Protein AF-A0A925ABL4-F1 (afdb_monomer_lite)

Radius of gyration: 19.96 Å; chains: 1; bounding box: 44×29×58 Å

Sequence (97 aa):
MMSILAQNSQVEDAAGIAAMLIYLAIIVLVIVGFWKVFEKAGYPGWAAIVPIYNLYIMCKIAGRPGWWVILMFIPIVSIIIYLLLSIDIAKSFGKGA

Structure (mmCIF, N/CA/C/O backbone):
data_AF-A0A925ABL4-F1
#
_entry.id   AF-A0A925ABL4-F1
#
loop_
_atom_site.group_PDB
_atom_site.id
_atom_site.type_symbol
_atom_site.label_atom_id
_atom_site.label_alt_id
_atom_site.label_comp_id
_atom_site.label_asym_id
_atom_site.label_entity_id
_atom_site.label_seq_id
_atom_site.pdbx_PDB_ins_code
_atom_site.Cartn_x
_atom_site.Cartn_y
_atom_site.Cartn_z
_atom_site.occupancy
_atom_site.B_iso_or_equiv
_atom_site.auth_seq_id
_atom_site.auth_comp_id
_atom_site.auth_asym_id
_atom_site.auth_atom_id
_atom_site.pdbx_PDB_model_num
ATOM 1 N N . MET A 1 1 ? 33.010 -9.854 -36.165 1.00 68.12 1 MET A N 1
ATOM 2 C CA . MET A 1 1 ? 32.186 -8.670 -35.831 1.00 68.12 1 MET A CA 1
ATOM 3 C C . MET A 1 1 ? 30.705 -9.029 -35.695 1.00 68.12 1 MET A C 1
ATOM 5 O O . MET A 1 1 ? 30.201 -8.905 -34.593 1.00 68.12 1 MET A O 1
ATOM 9 N N . MET A 1 2 ? 30.020 -9.559 -36.724 1.00 73.62 2 MET A N 1
ATOM 10 C CA . MET A 1 2 ? 28.585 -9.922 -36.617 1.00 73.62 2 MET A CA 1
ATOM 11 C C . MET A 1 2 ? 28.246 -10.970 -35.533 1.00 73.62 2 MET A C 1
ATOM 13 O O . MET A 1 2 ? 27.225 -10.836 -34.870 1.00 73.62 2 MET A O 1
ATOM 17 N N . SER A 1 3 ? 29.103 -11.967 -35.285 1.00 76.94 3 SER A N 1
ATOM 18 C CA . SER A 1 3 ? 28.873 -12.975 -34.231 1.00 76.94 3 SER A CA 1
ATOM 19 C C . SER A 1 3 ? 28.992 -12.428 -32.801 1.00 76.94 3 SER A C 1
ATOM 21 O O . SER A 1 3 ? 28.291 -12.891 -31.910 1.00 76.94 3 SER A O 1
ATOM 23 N N . ILE A 1 4 ? 29.842 -11.416 -32.586 1.00 79.38 4 ILE A N 1
ATOM 24 C CA . ILE A 1 4 ? 30.026 -10.756 -31.281 1.00 79.38 4 ILE A CA 1
ATOM 25 C C . ILE A 1 4 ? 28.788 -9.919 -30.933 1.00 79.38 4 ILE A C 1
ATOM 27 O O . ILE A 1 4 ? 28.321 -9.949 -29.799 1.00 79.38 4 ILE A O 1
ATOM 31 N N . LEU A 1 5 ? 28.225 -9.209 -31.919 1.00 78.00 5 LEU A N 1
ATOM 32 C CA . LEU A 1 5 ? 27.007 -8.412 -31.735 1.00 78.00 5 LEU A CA 1
ATOM 33 C C . LEU A 1 5 ? 25.799 -9.301 -31.407 1.00 78.00 5 LEU A C 1
ATOM 35 O O . LEU A 1 5 ? 25.029 -8.979 -30.506 1.00 78.00 5 LEU A O 1
ATOM 39 N N . ALA A 1 6 ? 25.682 -10.455 -32.074 1.00 81.50 6 ALA A N 1
ATOM 40 C CA . ALA A 1 6 ? 24.649 -11.441 -31.769 1.00 81.50 6 ALA A CA 1
ATOM 41 C C . ALA A 1 6 ? 24.794 -11.992 -30.339 1.00 81.50 6 ALA A C 1
ATOM 43 O O . ALA A 1 6 ? 23.815 -12.031 -29.599 1.00 81.50 6 ALA A O 1
ATOM 44 N N . GLN A 1 7 ? 26.012 -12.332 -29.904 1.00 79.56 7 GLN A N 1
ATOM 45 C CA . GLN A 1 7 ? 26.259 -12.799 -28.538 1.00 79.56 7 GLN A CA 1
ATOM 46 C C . GLN A 1 7 ? 25.894 -11.744 -27.478 1.00 79.56 7 GLN A C 1
ATOM 48 O O . GLN A 1 7 ? 25.271 -12.096 -26.482 1.00 79.56 7 GLN A O 1
ATOM 53 N N . ASN A 1 8 ? 26.226 -10.465 -27.693 1.00 76.00 8 ASN A N 1
ATOM 54 C CA . ASN A 1 8 ? 25.892 -9.397 -26.743 1.00 76.00 8 ASN A CA 1
ATOM 55 C C . ASN A 1 8 ? 24.374 -9.169 -26.636 1.00 76.00 8 ASN A C 1
ATOM 57 O O . ASN A 1 8 ? 23.856 -9.073 -25.529 1.00 76.00 8 ASN A O 1
ATOM 61 N N . SER A 1 9 ? 23.652 -9.179 -27.765 1.00 79.69 9 SER A N 1
ATOM 62 C CA . SER A 1 9 ? 22.185 -9.040 -27.761 1.00 79.69 9 SER A CA 1
ATOM 63 C C . SER A 1 9 ? 21.481 -10.164 -26.988 1.00 79.69 9 SER A C 1
ATOM 65 O O . SER A 1 9 ? 20.611 -9.899 -26.169 1.00 79.69 9 SER A O 1
ATOM 67 N N . GLN A 1 10 ? 21.926 -11.416 -27.147 1.00 80.62 10 GLN A N 1
ATOM 68 C CA . GLN A 1 10 ? 21.356 -12.553 -26.412 1.00 80.62 10 GLN A CA 1
ATOM 69 C C . GLN A 1 10 ? 21.634 -12.480 -24.899 1.00 80.62 10 GLN A C 1
ATOM 71 O O . GLN A 1 10 ? 20.827 -12.948 -24.096 1.00 80.62 10 GLN A O 1
ATOM 76 N N . VAL A 1 11 ? 22.766 -11.891 -24.491 1.00 81.44 11 VAL A N 1
ATOM 77 C CA . VAL A 1 11 ? 23.091 -11.659 -23.072 1.00 81.44 11 VAL A CA 1
ATOM 78 C C . VAL A 1 11 ? 22.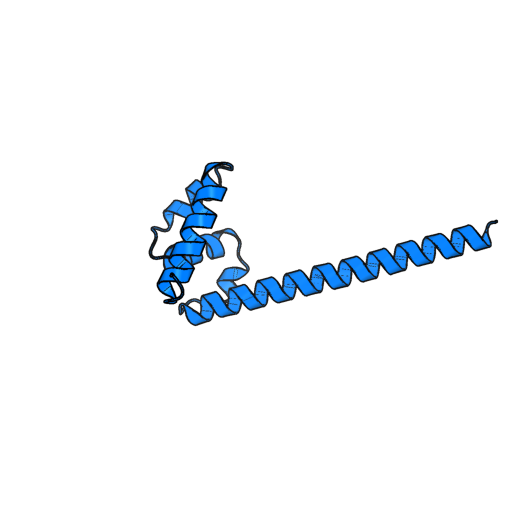214 -10.552 -22.478 1.00 81.44 11 VAL A C 1
ATOM 80 O O . VAL A 1 11 ? 21.749 -10.699 -21.348 1.00 81.44 11 VAL A O 1
ATOM 83 N N . GLU A 1 12 ? 21.945 -9.480 -23.226 1.00 84.44 12 GLU A N 1
ATOM 84 C CA . GLU A 1 12 ? 21.024 -8.409 -22.817 1.00 84.44 12 GLU A CA 1
ATOM 85 C C . GLU A 1 12 ? 19.585 -8.924 -22.666 1.00 84.44 12 GLU A C 1
ATOM 87 O O . GLU A 1 12 ? 18.935 -8.639 -21.657 1.00 84.44 12 GLU A O 1
ATOM 92 N N . ASP A 1 13 ? 19.125 -9.764 -23.598 1.00 86.62 13 ASP A N 1
ATOM 93 C CA . ASP A 1 13 ? 17.809 -10.408 -23.533 1.00 86.62 13 ASP A CA 1
ATOM 94 C C . ASP A 1 13 ? 17.682 -11.310 -22.293 1.00 86.62 13 ASP A C 1
ATOM 96 O O . ASP A 1 13 ? 16.713 -11.220 -21.531 1.00 86.62 13 ASP A O 1
ATOM 100 N N . ALA A 1 14 ? 18.689 -12.152 -22.034 1.00 86.75 14 ALA A N 1
ATOM 101 C CA . ALA A 1 14 ? 18.709 -13.031 -20.866 1.00 86.75 14 ALA A CA 1
ATOM 102 C C . ALA A 1 14 ? 18.740 -12.242 -19.545 1.00 86.75 14 ALA A C 1
ATOM 104 O O . ALA A 1 14 ? 18.031 -12.593 -18.595 1.00 86.75 14 ALA A O 1
ATOM 105 N N . ALA A 1 15 ? 19.519 -11.158 -19.483 1.00 89.12 15 ALA A N 1
ATOM 106 C CA . ALA A 1 15 ? 19.562 -10.269 -18.326 1.00 89.12 15 ALA A CA 1
ATOM 107 C C . ALA A 1 15 ? 18.211 -9.569 -18.094 1.00 89.12 15 ALA A C 1
ATOM 109 O O . ALA A 1 15 ? 17.754 -9.487 -16.951 1.00 89.12 15 ALA A O 1
ATOM 110 N N . GLY A 1 16 ? 17.538 -9.128 -19.162 1.00 91.38 16 GLY A N 1
ATOM 111 C CA . GLY A 1 16 ? 16.202 -8.535 -19.098 1.00 91.38 16 GLY A CA 1
ATOM 112 C C . GLY A 1 16 ? 15.148 -9.506 -18.557 1.00 91.38 16 GLY A C 1
ATOM 113 O O . GLY A 1 16 ? 14.384 -9.154 -17.654 1.00 91.38 16 GLY A O 1
ATOM 114 N N . ILE A 1 17 ? 15.147 -10.754 -19.035 1.00 92.25 17 ILE A N 1
ATOM 115 C CA . ILE A 1 17 ? 14.237 -11.805 -18.550 1.00 92.25 17 ILE A CA 1
ATOM 116 C C . ILE A 1 17 ? 14.514 -12.124 -17.074 1.00 92.25 17 ILE A C 1
ATOM 118 O O . ILE A 1 17 ? 13.580 -12.200 -16.273 1.00 92.25 17 ILE A O 1
ATOM 122 N N . ALA A 1 18 ? 15.783 -12.267 -16.684 1.00 92.50 18 ALA A N 1
ATOM 123 C CA . ALA A 1 18 ? 16.154 -12.522 -15.294 1.00 92.50 18 ALA A CA 1
ATOM 124 C C . ALA A 1 18 ? 15.705 -11.381 -14.364 1.00 92.50 18 ALA A C 1
ATOM 126 O O . ALA A 1 18 ? 15.110 -11.637 -13.315 1.00 92.50 18 ALA A O 1
ATOM 127 N N . ALA A 1 19 ? 15.916 -10.125 -14.768 1.00 93.75 19 ALA A N 1
ATOM 128 C CA . ALA A 1 19 ? 15.458 -8.958 -14.019 1.00 93.75 19 ALA A CA 1
ATOM 129 C C . ALA A 1 19 ? 13.926 -8.933 -13.870 1.00 93.75 19 ALA A C 1
ATOM 131 O O . ALA A 1 19 ? 13.419 -8.670 -12.778 1.00 93.75 19 ALA A O 1
ATOM 132 N N . MET A 1 20 ? 13.184 -9.273 -14.930 1.00 93.88 20 MET A N 1
ATOM 133 C CA . MET A 1 20 ? 11.722 -9.370 -14.894 1.00 93.88 20 MET A CA 1
ATOM 134 C C . MET A 1 20 ? 11.239 -10.452 -13.919 1.00 93.88 20 MET A C 1
ATOM 136 O O . MET A 1 20 ? 10.318 -10.207 -13.138 1.00 93.88 20 MET A O 1
ATOM 140 N N . LEU A 1 21 ? 11.864 -11.633 -13.919 1.00 94.88 21 LEU A N 1
ATOM 141 C CA . LEU A 1 21 ? 11.514 -12.718 -12.997 1.00 94.88 21 LEU A CA 1
ATOM 142 C C . LEU A 1 21 ? 11.773 -12.336 -11.537 1.00 94.88 21 LEU A C 1
ATOM 144 O O . LEU A 1 21 ? 10.928 -12.590 -10.678 1.00 94.88 21 LEU A O 1
ATOM 148 N N . ILE A 1 22 ? 12.904 -11.684 -11.255 1.00 95.12 22 ILE A N 1
ATOM 149 C CA . ILE A 1 22 ? 13.225 -11.179 -9.914 1.00 95.12 22 ILE A CA 1
ATOM 150 C C . ILE A 1 22 ? 12.193 -10.132 -9.480 1.00 95.12 22 ILE A C 1
ATOM 152 O O . ILE A 1 22 ? 11.680 -10.197 -8.364 1.00 95.12 22 ILE A O 1
ATOM 156 N N . TYR A 1 23 ? 11.843 -9.196 -10.364 1.00 94.00 23 TYR A N 1
ATOM 157 C CA . TYR A 1 23 ? 10.837 -8.175 -10.084 1.00 94.00 23 TYR A CA 1
ATOM 158 C C . TYR A 1 23 ? 9.465 -8.785 -9.756 1.00 94.00 23 TYR A C 1
ATOM 160 O O . TYR A 1 23 ? 8.851 -8.428 -8.749 1.00 94.00 23 TYR A O 1
ATOM 168 N N . LEU A 1 24 ? 9.013 -9.764 -10.545 1.00 94.19 24 LEU A N 1
ATOM 169 C CA . LEU A 1 24 ? 7.770 -10.492 -10.284 1.00 94.19 24 LEU A CA 1
ATOM 170 C C . LEU A 1 24 ? 7.817 -11.253 -8.954 1.00 94.19 24 LEU A C 1
ATOM 172 O O . LEU A 1 24 ? 6.853 -11.205 -8.191 1.00 94.19 24 LEU A O 1
ATOM 176 N N . ALA A 1 25 ? 8.935 -11.911 -8.642 1.00 94.44 25 ALA A N 1
ATOM 177 C CA . ALA A 1 25 ? 9.107 -12.608 -7.371 1.00 94.44 25 ALA A CA 1
ATOM 178 C C . ALA A 1 25 ? 8.996 -11.645 -6.176 1.00 94.44 25 ALA A C 1
ATOM 180 O O . ALA A 1 25 ? 8.297 -11.945 -5.208 1.00 94.44 25 ALA A O 1
ATOM 181 N N . ILE A 1 26 ? 9.615 -10.463 -6.263 1.00 94.50 26 ILE A N 1
ATOM 182 C CA . ILE A 1 26 ? 9.513 -9.425 -5.229 1.00 94.50 26 ILE A CA 1
ATOM 183 C C . ILE A 1 26 ? 8.060 -8.961 -5.069 1.00 94.50 26 ILE A C 1
ATOM 185 O O . ILE A 1 26 ? 7.577 -8.881 -3.940 1.00 94.50 26 ILE A O 1
ATOM 189 N N . ILE A 1 27 ? 7.336 -8.710 -6.166 1.00 92.56 27 ILE A N 1
ATOM 190 C CA . ILE A 1 27 ? 5.915 -8.324 -6.109 1.00 92.56 27 ILE A CA 1
ATOM 191 C C . ILE A 1 27 ? 5.091 -9.382 -5.375 1.00 92.56 27 ILE A C 1
ATOM 193 O O . ILE A 1 27 ? 4.319 -9.048 -4.476 1.00 92.56 27 ILE A O 1
ATOM 197 N N . VAL A 1 28 ? 5.263 -10.658 -5.729 1.00 92.50 28 VAL A N 1
ATOM 198 C CA . VAL A 1 28 ? 4.523 -11.757 -5.097 1.00 92.50 28 VAL A CA 1
ATOM 199 C C . VAL A 1 28 ? 4.826 -11.821 -3.600 1.00 92.50 28 VAL A C 1
ATOM 201 O O . VAL A 1 28 ? 3.899 -11.922 -2.798 1.00 92.50 28 VAL A O 1
ATOM 204 N N . LEU A 1 29 ? 6.095 -11.692 -3.204 1.00 93.06 29 LEU A N 1
ATOM 205 C CA . LEU A 1 29 ? 6.486 -11.674 -1.791 1.00 93.06 29 LEU A CA 1
ATOM 206 C C . LEU A 1 29 ? 5.845 -10.511 -1.023 1.00 93.06 29 LEU A C 1
ATOM 208 O O . LEU A 1 29 ? 5.353 -10.713 0.088 1.00 93.06 29 LEU A O 1
ATOM 212 N N . VAL A 1 30 ? 5.798 -9.315 -1.616 1.00 90.06 30 VAL A N 1
ATOM 213 C CA . VAL A 1 30 ? 5.147 -8.143 -1.011 1.00 90.06 30 VAL A CA 1
ATOM 214 C C . VAL A 1 30 ? 3.647 -8.386 -0.833 1.00 90.06 30 VAL A C 1
ATOM 216 O O . VAL A 1 30 ? 3.121 -8.161 0.258 1.00 90.06 30 VAL A O 1
ATOM 219 N N . ILE A 1 31 ? 2.961 -8.897 -1.861 1.00 89.06 31 ILE A N 1
ATOM 220 C CA . ILE A 1 31 ? 1.522 -9.198 -1.798 1.00 89.06 31 ILE A CA 1
ATOM 221 C C . ILE A 1 31 ? 1.235 -10.227 -0.702 1.00 89.06 31 ILE A C 1
ATOM 223 O O . ILE A 1 31 ? 0.334 -10.016 0.107 1.00 89.06 31 ILE A O 1
ATOM 227 N N . VAL A 1 32 ? 2.015 -11.309 -0.625 1.00 91.38 32 VAL A N 1
ATOM 228 C CA . VAL A 1 32 ? 1.857 -12.343 0.411 1.00 91.38 32 VAL A CA 1
ATOM 229 C C . VAL A 1 32 ? 2.108 -11.770 1.811 1.00 91.38 32 VAL A C 1
ATOM 231 O O . VAL A 1 32 ? 1.368 -12.084 2.745 1.00 91.38 32 VAL A O 1
ATOM 234 N N . GLY A 1 33 ? 3.106 -10.894 1.964 1.00 88.62 33 GLY A N 1
ATOM 235 C CA . GLY A 1 33 ? 3.379 -10.195 3.219 1.00 88.62 33 GLY A CA 1
ATOM 236 C C . GLY A 1 33 ? 2.189 -9.354 3.686 1.00 88.62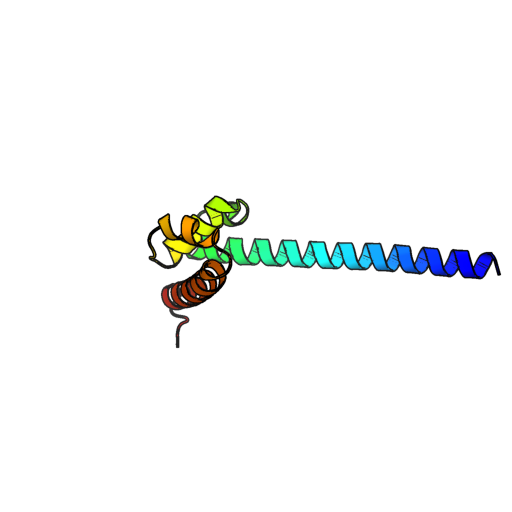 33 GLY A C 1
ATOM 237 O O . GLY A 1 33 ? 1.728 -9.509 4.819 1.00 88.62 33 GLY A O 1
ATOM 238 N N . PHE A 1 34 ? 1.635 -8.520 2.802 1.00 86.94 34 PHE A N 1
ATOM 239 C CA . PHE A 1 34 ? 0.438 -7.732 3.108 1.00 86.94 34 PHE A CA 1
ATOM 240 C C . PHE A 1 34 ? -0.782 -8.611 3.382 1.00 86.94 34 PHE A C 1
ATOM 242 O O . PHE A 1 34 ? -1.503 -8.367 4.346 1.00 86.94 34 PHE A O 1
ATOM 249 N N . TRP A 1 35 ? -0.985 -9.674 2.605 1.00 90.62 35 TRP A N 1
ATOM 250 C CA . TRP A 1 35 ? -2.072 -10.625 2.822 1.00 90.62 35 TRP A CA 1
ATOM 251 C C . TRP A 1 35 ? -2.041 -11.173 4.256 1.00 90.62 35 TRP A C 1
ATOM 253 O O . TRP A 1 35 ? -3.059 -11.165 4.951 1.00 90.62 35 TRP A O 1
ATOM 263 N N . LYS A 1 36 ? -0.859 -11.567 4.747 1.00 88.56 36 LYS A N 1
ATOM 264 C CA . LYS A 1 36 ? -0.679 -12.063 6.119 1.00 88.56 36 LYS A CA 1
ATOM 265 C C . LYS A 1 36 ? -0.938 -11.000 7.185 1.00 88.56 36 LYS A C 1
ATOM 267 O O . LYS A 1 36 ? -1.498 -11.326 8.230 1.00 88.56 36 LYS A O 1
ATOM 272 N N . VAL A 1 37 ? -0.568 -9.743 6.938 1.00 86.94 37 VAL A N 1
ATOM 273 C CA . VAL A 1 37 ? -0.873 -8.620 7.846 1.00 86.94 37 VAL A CA 1
ATOM 274 C C . VAL A 1 37 ? -2.384 -8.425 7.979 1.00 86.94 37 VAL A C 1
ATOM 276 O O . VAL A 1 37 ? -2.891 -8.272 9.089 1.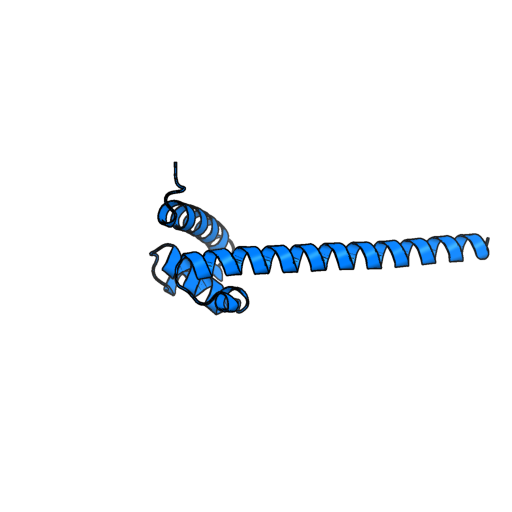00 86.94 37 VAL A O 1
ATOM 279 N N . PHE A 1 38 ? -3.103 -8.478 6.860 1.00 88.62 38 PHE A N 1
ATOM 280 C CA . PHE A 1 38 ? -4.551 -8.294 6.819 1.00 88.62 38 PHE A CA 1
ATOM 281 C C . PHE A 1 38 ? -5.280 -9.447 7.514 1.00 88.62 38 PHE A C 1
ATOM 283 O O . PHE A 1 38 ? -6.120 -9.191 8.376 1.00 88.62 38 PHE A O 1
ATOM 290 N N . GLU A 1 39 ? -4.891 -10.696 7.230 1.00 90.12 39 GLU A N 1
ATOM 291 C CA . GLU A 1 39 ? -5.425 -11.883 7.916 1.00 90.12 39 GLU A CA 1
ATOM 292 C C . GLU A 1 39 ? -5.205 -11.804 9.430 1.00 90.12 39 GLU A C 1
ATOM 294 O O . GLU A 1 39 ? -6.119 -12.074 10.208 1.00 90.12 39 GLU A O 1
ATOM 299 N N . LYS A 1 40 ? -4.015 -11.370 9.867 1.00 86.38 40 LYS A N 1
ATOM 300 C CA . LYS A 1 40 ? -3.691 -11.220 11.292 1.00 86.38 40 LYS A CA 1
ATOM 301 C C . LYS A 1 40 ? -4.524 -10.135 11.979 1.00 86.38 40 LYS A C 1
ATOM 303 O O . LYS A 1 40 ? -4.781 -10.234 13.174 1.00 86.38 40 LYS A O 1
ATOM 308 N N . ALA A 1 41 ? -4.942 -9.116 11.237 1.00 86.50 41 ALA A N 1
ATOM 309 C CA . ALA A 1 41 ? -5.835 -8.075 11.728 1.00 86.50 41 ALA A CA 1
ATOM 310 C C . ALA A 1 41 ? -7.331 -8.438 11.612 1.00 86.50 41 ALA A C 1
ATOM 312 O O . ALA A 1 41 ? -8.178 -7.605 11.928 1.00 86.50 41 ALA A O 1
ATOM 313 N N . GLY A 1 42 ? -7.667 -9.654 11.164 1.00 87.62 42 GLY A N 1
ATOM 314 C CA . GLY A 1 42 ? -9.049 -10.124 11.028 1.00 87.62 42 GLY A CA 1
ATOM 315 C C . GLY A 1 42 ? -9.757 -9.664 9.750 1.00 87.62 42 GLY A C 1
ATOM 316 O O . GLY A 1 42 ? -10.978 -9.772 9.659 1.00 87.62 42 GLY A O 1
ATOM 317 N N . TYR A 1 43 ? -9.014 -9.160 8.762 1.00 89.00 43 TYR A N 1
ATOM 318 C CA . TYR A 1 43 ? -9.544 -8.730 7.469 1.00 89.00 43 TYR A CA 1
ATOM 319 C C . TYR A 1 43 ? -9.201 -9.735 6.362 1.00 89.00 43 TYR A C 1
ATOM 321 O O . TYR A 1 43 ? -8.191 -10.437 6.442 1.00 89.00 43 TYR A O 1
ATOM 329 N N . PRO A 1 44 ? -10.013 -9.814 5.294 1.00 88.62 44 PRO A N 1
ATOM 330 C CA . PRO A 1 44 ? -9.716 -10.704 4.182 1.00 88.62 44 PRO A CA 1
ATOM 331 C C . PRO A 1 44 ? -8.453 -10.242 3.448 1.00 88.62 44 PRO A C 1
ATOM 333 O O . PRO A 1 44 ? -8.375 -9.102 2.996 1.00 88.62 44 PRO A O 1
ATOM 336 N N . GLY A 1 45 ? -7.467 -11.123 3.281 1.00 84.94 45 GLY A N 1
ATOM 337 C CA . GLY A 1 45 ? -6.175 -10.724 2.717 1.00 84.94 45 GLY A CA 1
ATOM 338 C C . GLY A 1 45 ? -6.183 -10.364 1.227 1.00 84.94 45 GLY A C 1
ATOM 339 O O . GLY A 1 45 ? -5.325 -9.601 0.791 1.00 84.94 45 GLY A O 1
ATOM 340 N N . TRP A 1 46 ? -7.207 -10.771 0.462 1.00 86.81 46 TRP A N 1
ATOM 341 C CA . TRP A 1 46 ? -7.414 -10.270 -0.907 1.00 86.81 46 TRP A CA 1
ATOM 342 C C . TRP A 1 46 ? -7.644 -8.751 -0.948 1.00 86.81 46 TRP A C 1
ATOM 344 O O . TRP A 1 46 ? -7.387 -8.115 -1.971 1.00 86.81 46 TRP A O 1
ATOM 354 N N . ALA A 1 47 ? -8.071 -8.146 0.169 1.00 86.19 47 ALA A N 1
ATOM 355 C CA . ALA A 1 47 ? -8.239 -6.703 0.281 1.00 86.19 47 ALA A CA 1
ATOM 356 C C . ALA A 1 47 ? -6.930 -5.934 0.054 1.00 86.19 47 ALA A C 1
ATOM 358 O O . ALA A 1 47 ? -6.981 -4.778 -0.356 1.00 86.19 47 ALA A O 1
ATOM 359 N N . ALA A 1 48 ? -5.771 -6.573 0.258 1.00 83.44 48 ALA A N 1
ATOM 360 C CA . ALA A 1 48 ? -4.465 -5.983 -0.013 1.00 83.44 48 ALA A CA 1
ATOM 361 C C . ALA A 1 48 ? -4.202 -5.738 -1.513 1.00 83.44 48 ALA A C 1
ATOM 363 O O . ALA A 1 48 ? -3.368 -4.903 -1.860 1.00 83.44 48 ALA A O 1
ATOM 364 N N . ILE A 1 49 ? -4.901 -6.440 -2.408 1.00 85.69 49 ILE A N 1
ATOM 365 C CA . ILE A 1 49 ? -4.675 -6.353 -3.860 1.00 85.69 49 ILE A CA 1
ATOM 366 C C . ILE A 1 49 ? -5.387 -5.133 -4.457 1.00 85.69 49 ILE A C 1
ATOM 368 O O . ILE A 1 49 ? -4.905 -4.525 -5.410 1.00 85.69 49 ILE A O 1
ATOM 372 N N . VAL A 1 50 ? -6.540 -4.756 -3.901 1.00 88.94 50 VAL A N 1
ATOM 373 C CA . VAL A 1 50 ? -7.359 -3.658 -4.424 1.00 88.94 50 VAL A CA 1
ATOM 374 C C . VAL A 1 50 ? -6.815 -2.323 -3.898 1.00 88.94 50 VAL A C 1
ATOM 376 O O . VAL A 1 50 ? -6.899 -2.096 -2.694 1.00 88.94 50 VAL A O 1
ATOM 379 N N . PRO A 1 51 ? -6.328 -1.395 -4.746 1.00 78.19 51 PRO A N 1
ATOM 380 C CA . PRO A 1 51 ? -5.565 -0.228 -4.288 1.00 78.19 51 PRO A CA 1
ATOM 381 C C . PRO A 1 51 ? -6.307 0.655 -3.280 1.00 78.19 51 PRO A C 1
ATOM 383 O O . PRO A 1 51 ? -5.789 0.951 -2.211 1.00 78.19 51 PRO A O 1
ATOM 386 N N . ILE A 1 52 ? -7.550 1.041 -3.577 1.00 87.06 52 ILE A N 1
ATOM 387 C CA . ILE A 1 52 ? -8.332 1.923 -2.694 1.00 87.06 52 ILE A CA 1
ATOM 388 C C . ILE A 1 52 ? -8.803 1.187 -1.435 1.00 87.06 52 ILE A C 1
ATOM 390 O O . ILE A 1 52 ? -8.822 1.751 -0.341 1.00 87.06 52 ILE A O 1
ATOM 394 N N . TYR A 1 53 ? -9.170 -0.085 -1.579 1.00 87.44 53 TYR A N 1
ATOM 395 C CA . TYR A 1 53 ? -9.684 -0.879 -0.470 1.00 87.44 53 TYR A CA 1
ATOM 396 C C . TYR A 1 53 ? -8.572 -1.278 0.509 1.00 87.44 53 TYR A C 1
ATO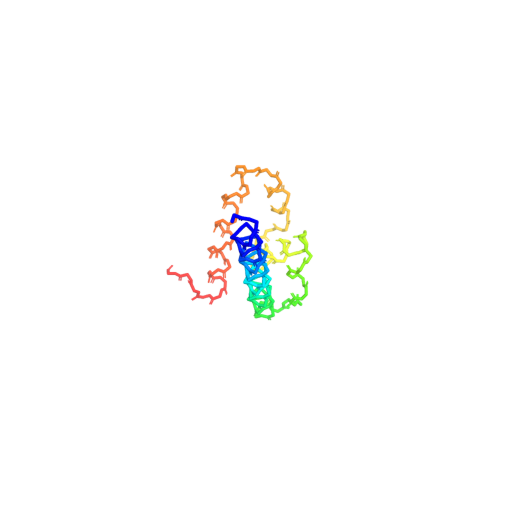M 398 O O . TYR A 1 53 ? -8.786 -1.199 1.716 1.00 87.44 53 TYR A O 1
ATOM 406 N N . ASN A 1 54 ? -7.368 -1.587 0.016 1.00 90.00 54 ASN A N 1
ATOM 407 C CA . ASN A 1 54 ? -6.171 -1.809 0.826 1.00 90.00 54 ASN A CA 1
ATOM 408 C C . ASN A 1 54 ? -5.948 -0.623 1.776 1.00 90.00 54 ASN A C 1
ATOM 410 O O . ASN A 1 54 ? -5.906 -0.812 2.989 1.00 90.00 54 ASN A O 1
ATOM 414 N N . LEU A 1 55 ? -5.925 0.605 1.248 1.00 88.62 55 LEU A N 1
ATOM 415 C CA . LEU A 1 55 ? -5.696 1.816 2.044 1.00 88.62 55 LEU A CA 1
ATOM 416 C C . LEU A 1 55 ? -6.787 2.041 3.093 1.00 88.62 55 LEU A C 1
ATOM 418 O O . LEU A 1 55 ? -6.492 2.412 4.232 1.00 88.62 55 LEU A O 1
ATOM 422 N N . TYR A 1 56 ? -8.047 1.782 2.737 1.00 89.88 56 TYR A N 1
ATOM 423 C CA . TYR A 1 56 ? -9.160 1.876 3.678 1.00 89.88 56 TYR A CA 1
ATOM 424 C C . TYR A 1 56 ? -9.008 0.879 4.832 1.00 89.88 56 TYR A C 1
ATOM 426 O O . TYR A 1 56 ? -9.166 1.245 5.999 1.00 89.88 56 TYR A O 1
ATOM 434 N N . ILE A 1 57 ? -8.661 -0.370 4.520 1.00 89.56 57 ILE A N 1
ATOM 435 C CA . ILE A 1 57 ? -8.445 -1.407 5.525 1.00 89.56 57 ILE A CA 1
ATOM 436 C C . ILE A 1 57 ? -7.193 -1.114 6.355 1.00 89.56 57 ILE A C 1
ATOM 438 O O . ILE A 1 57 ? -7.260 -1.231 7.572 1.00 89.56 57 ILE A O 1
ATOM 442 N N . MET A 1 58 ? -6.095 -0.627 5.771 1.00 88.31 58 MET A N 1
ATOM 443 C CA . MET A 1 58 ? -4.923 -0.172 6.533 1.00 88.31 58 MET A CA 1
ATOM 444 C C . MET A 1 58 ? -5.294 0.913 7.549 1.00 88.31 58 MET A C 1
ATOM 446 O O . MET A 1 58 ? -4.882 0.826 8.705 1.00 88.31 58 MET A O 1
ATOM 450 N N . CYS A 1 59 ? -6.131 1.886 7.165 1.00 90.06 59 CYS A N 1
ATOM 451 C CA . CYS A 1 59 ? -6.660 2.881 8.103 1.00 90.06 59 CYS A CA 1
ATOM 452 C C . CYS A 1 59 ? -7.444 2.220 9.245 1.00 90.06 59 CYS A C 1
ATOM 454 O O . CYS A 1 59 ? -7.256 2.573 10.407 1.00 90.06 59 CYS A O 1
ATOM 456 N N . LYS A 1 60 ? -8.286 1.226 8.935 1.00 88.31 60 LYS A N 1
ATOM 457 C CA . LYS A 1 60 ? -9.054 0.480 9.941 1.00 88.31 60 LYS A CA 1
ATOM 458 C C . LYS A 1 60 ? -8.170 -0.340 10.882 1.00 88.31 60 LYS A C 1
ATOM 460 O O . LYS A 1 60 ? -8.414 -0.315 12.084 1.00 88.31 60 LYS A O 1
ATOM 465 N N . ILE A 1 61 ? -7.138 -1.011 10.367 1.00 88.31 61 ILE A N 1
ATOM 466 C CA . ILE A 1 61 ? -6.159 -1.779 11.157 1.00 88.31 61 ILE A CA 1
ATOM 467 C C . ILE A 1 61 ? -5.363 -0.853 12.089 1.00 88.31 61 ILE A C 1
ATOM 469 O O . ILE A 1 61 ? -5.063 -1.218 13.225 1.00 88.31 61 ILE A O 1
ATOM 473 N N . ALA A 1 62 ? -5.058 0.362 11.631 1.00 87.88 62 ALA A N 1
ATOM 474 C CA . ALA A 1 62 ? -4.411 1.401 12.427 1.00 87.88 62 ALA A CA 1
ATOM 475 C C . ALA A 1 62 ? -5.338 2.060 13.472 1.00 87.88 62 ALA A C 1
ATOM 477 O O . ALA A 1 62 ? -4.886 2.905 14.241 1.00 87.88 62 ALA A O 1
ATOM 478 N N . GLY A 1 63 ? -6.643 1.756 13.475 1.00 86.94 63 GLY A N 1
ATOM 479 C CA . GLY A 1 63 ? -7.627 2.449 14.316 1.00 86.94 63 GLY A CA 1
ATOM 480 C C . GLY A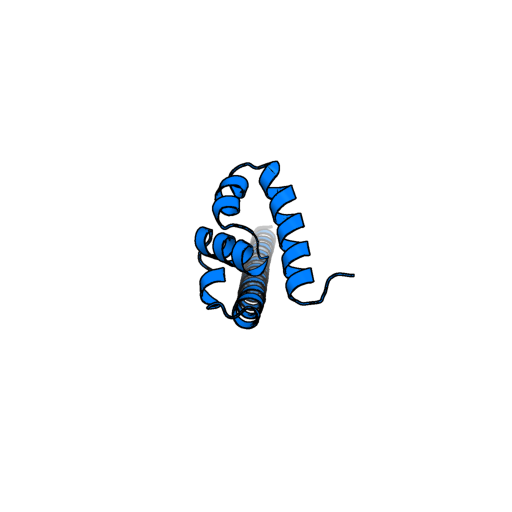 1 63 ? -7.882 3.907 13.905 1.00 86.94 63 GLY A C 1
ATOM 481 O O . GLY A 1 63 ? -8.375 4.706 14.701 1.00 86.94 63 GLY A O 1
ATOM 482 N N . ARG A 1 64 ? -7.540 4.279 12.666 1.00 86.94 64 ARG A N 1
ATOM 483 C CA . ARG A 1 64 ? -7.722 5.620 12.096 1.00 86.94 64 ARG A CA 1
ATOM 484 C C . ARG A 1 64 ? -8.994 5.688 11.245 1.00 86.94 64 ARG A C 1
ATOM 486 O O . ARG A 1 64 ? -9.486 4.672 10.743 1.00 86.94 64 ARG A O 1
ATOM 493 N N . PRO A 1 65 ? -9.577 6.883 11.071 1.00 88.44 65 PRO A N 1
ATOM 494 C CA . PRO A 1 65 ? -10.820 7.010 10.332 1.00 88.44 65 PRO A CA 1
ATOM 495 C C . PRO A 1 65 ? -10.577 6.852 8.819 1.00 88.44 65 PRO A C 1
ATOM 497 O O . PRO A 1 65 ? -9.641 7.413 8.257 1.00 88.44 65 PRO A O 1
ATOM 500 N N . GLY A 1 66 ? -11.448 6.102 8.137 1.00 85.56 66 GLY A N 1
ATOM 501 C CA . GLY A 1 66 ? -11.252 5.707 6.732 1.00 85.56 66 GLY A CA 1
ATOM 502 C C . GLY A 1 66 ? -11.240 6.849 5.704 1.00 85.56 66 GLY A C 1
ATOM 503 O O . GLY A 1 66 ? -10.838 6.629 4.568 1.00 85.56 66 GLY A O 1
ATOM 504 N N . TRP A 1 67 ? -11.625 8.075 6.080 1.00 87.00 67 TRP A N 1
ATOM 505 C CA . TRP A 1 67 ? -11.511 9.250 5.201 1.00 87.00 67 TRP A CA 1
ATOM 506 C C . TRP A 1 67 ? -10.056 9.683 4.967 1.00 87.00 67 TRP A C 1
ATOM 508 O O . TRP A 1 67 ? -9.792 10.439 4.035 1.00 87.00 67 TRP A O 1
ATOM 518 N N . TRP A 1 68 ? -9.097 9.166 5.747 1.00 88.81 68 TRP A N 1
ATOM 519 C CA . TRP A 1 68 ? -7.664 9.393 5.529 1.00 88.81 68 TRP A CA 1
ATOM 520 C C . TRP A 1 68 ? -7.175 8.897 4.163 1.00 88.81 68 TRP A C 1
ATOM 522 O O . TRP A 1 68 ? -6.187 9.416 3.651 1.00 88.81 68 TRP A O 1
ATOM 532 N N . VAL A 1 69 ? -7.905 7.979 3.520 1.00 88.25 69 VAL A N 1
ATOM 533 C CA . VAL A 1 69 ? -7.635 7.561 2.135 1.00 88.25 69 VAL A CA 1
ATOM 534 C C . VAL A 1 69 ? -7.696 8.751 1.166 1.00 88.25 69 VAL A C 1
ATOM 536 O O . VAL A 1 69 ? -6.921 8.802 0.218 1.00 88.25 69 VAL A O 1
ATOM 539 N N . ILE A 1 70 ? -8.540 9.759 1.425 1.00 89.50 70 ILE A N 1
ATOM 540 C CA . ILE A 1 70 ? -8.623 10.974 0.595 1.00 89.50 70 ILE A CA 1
ATOM 541 C C . ILE A 1 70 ? -7.335 11.807 0.715 1.00 89.50 70 ILE A C 1
ATOM 543 O O . ILE A 1 70 ? -6.846 12.351 -0.273 1.00 89.50 70 ILE A O 1
ATOM 547 N N . LEU A 1 71 ? -6.740 11.863 1.911 1.00 87.69 71 LEU A N 1
ATOM 548 C CA . LEU A 1 71 ? -5.495 12.597 2.163 1.00 87.69 71 LEU A CA 1
ATOM 549 C C . LEU A 1 71 ? -4.299 11.985 1.418 1.00 87.69 71 LEU A C 1
ATOM 551 O O . LEU A 1 71 ? -3.348 12.695 1.101 1.00 87.69 71 LEU A O 1
ATOM 555 N N . MET A 1 72 ? -4.354 10.690 1.094 1.00 85.38 72 MET A N 1
ATOM 556 C CA . MET A 1 72 ? -3.299 9.997 0.347 1.00 85.38 72 MET A CA 1
ATOM 557 C C . MET A 1 72 ? -3.219 10.406 -1.127 1.00 85.38 72 MET A C 1
ATOM 559 O O . MET A 1 72 ? -2.186 10.182 -1.754 1.00 85.38 72 MET A O 1
ATOM 563 N N . PHE A 1 73 ? -4.259 11.040 -1.676 1.00 86.94 73 PHE A N 1
ATOM 564 C CA . PHE A 1 73 ? -4.209 11.613 -3.025 1.00 86.94 73 PHE A CA 1
A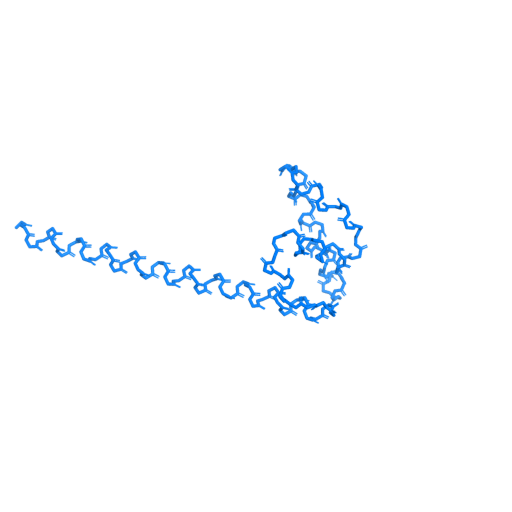TOM 565 C C . PHE A 1 73 ? -3.422 12.932 -3.080 1.00 86.94 73 PHE A C 1
ATOM 567 O O . PHE A 1 73 ? -3.113 13.412 -4.169 1.00 86.94 73 PHE A O 1
ATOM 574 N N . ILE A 1 74 ? -3.064 13.513 -1.928 1.00 91.81 74 ILE A N 1
ATOM 575 C CA . ILE A 1 74 ? -2.236 14.717 -1.843 1.00 91.81 74 ILE A CA 1
ATOM 576 C C . ILE A 1 74 ? -0.773 14.284 -1.628 1.00 91.81 74 ILE A C 1
ATOM 578 O O . ILE A 1 74 ? -0.456 13.759 -0.563 1.00 91.81 74 ILE A O 1
ATOM 582 N N . PRO A 1 75 ? 0.152 14.520 -2.576 1.00 81.12 75 PRO A N 1
ATOM 583 C CA . PRO A 1 75 ? 1.476 13.881 -2.591 1.00 81.12 75 PRO A CA 1
ATOM 584 C C . PRO A 1 75 ? 2.388 14.216 -1.400 1.00 81.12 75 PRO A C 1
ATOM 586 O O . PRO A 1 75 ? 3.182 13.380 -0.987 1.00 81.12 75 PRO A O 1
ATOM 589 N N . ILE A 1 76 ? 2.285 15.413 -0.817 1.00 91.19 76 ILE A N 1
ATOM 590 C CA . ILE A 1 76 ? 3.087 15.781 0.368 1.00 91.19 76 ILE A CA 1
ATOM 591 C C . ILE A 1 76 ? 2.492 15.156 1.636 1.00 91.19 76 ILE A C 1
ATOM 593 O O . ILE A 1 76 ? 3.208 14.658 2.503 1.00 91.19 76 ILE A O 1
ATOM 597 N N . VAL A 1 77 ? 1.163 15.163 1.738 1.00 89.62 77 VAL A N 1
ATOM 598 C CA . VAL A 1 77 ? 0.440 14.645 2.905 1.00 89.62 77 VAL A CA 1
ATOM 599 C C . VAL A 1 77 ? 0.486 13.118 2.931 1.00 89.62 77 VAL A C 1
ATOM 601 O O . VAL A 1 77 ? 0.607 12.532 4.005 1.00 89.62 77 VAL A O 1
ATOM 604 N N . SER A 1 78 ? 0.462 12.464 1.768 1.00 90.00 78 SER A N 1
ATOM 605 C CA . SER A 1 78 ? 0.475 11.006 1.654 1.00 90.00 78 SER A CA 1
ATOM 606 C C . SER A 1 78 ? 1.691 10.382 2.342 1.00 90.00 78 SER A C 1
ATOM 608 O O . SER A 1 78 ? 1.521 9.420 3.085 1.00 90.00 78 SER A O 1
ATOM 610 N N . ILE A 1 79 ? 2.885 10.968 2.205 1.00 88.88 79 ILE A N 1
ATOM 611 C CA . ILE A 1 79 ? 4.119 10.489 2.853 1.00 88.88 79 ILE A CA 1
ATOM 612 C C . ILE A 1 79 ? 3.971 10.481 4.381 1.00 88.88 79 ILE A C 1
ATOM 614 O O . ILE A 1 79 ? 4.275 9.483 5.037 1.00 88.88 79 ILE A O 1
ATOM 618 N N . ILE A 1 80 ? 3.461 11.578 4.948 1.00 90.31 80 ILE A N 1
ATOM 619 C CA . ILE A 1 80 ? 3.251 11.717 6.395 1.00 90.31 80 ILE A CA 1
ATOM 620 C C . ILE A 1 80 ? 2.224 10.686 6.877 1.00 90.31 80 ILE A C 1
ATOM 622 O O . ILE A 1 80 ? 2.445 10.001 7.875 1.00 90.31 80 ILE A O 1
ATOM 626 N N . ILE A 1 81 ? 1.119 10.534 6.145 1.00 90.38 81 ILE A N 1
ATOM 627 C CA . ILE A 1 81 ? 0.050 9.585 6.473 1.00 90.38 81 ILE A CA 1
ATOM 628 C C . ILE A 1 81 ? 0.552 8.137 6.422 1.00 90.38 81 ILE A C 1
ATOM 630 O O . ILE A 1 81 ? 0.236 7.363 7.323 1.00 90.38 81 ILE A O 1
ATOM 634 N N . TYR A 1 82 ? 1.360 7.765 5.425 1.00 87.50 82 TYR A N 1
ATOM 635 C CA . TYR A 1 82 ? 1.942 6.423 5.334 1.00 87.50 82 TYR A CA 1
ATOM 636 C C . TYR A 1 82 ? 2.867 6.108 6.513 1.00 87.50 82 TYR A C 1
ATOM 638 O O . TYR A 1 82 ? 2.802 5.003 7.057 1.00 87.50 82 TYR A O 1
ATOM 646 N N . LEU A 1 83 ? 3.695 7.066 6.939 1.00 88.31 83 LEU A N 1
ATOM 647 C CA . LEU A 1 83 ? 4.553 6.902 8.116 1.00 88.31 83 LEU A CA 1
ATOM 648 C C . LEU A 1 83 ? 3.725 6.721 9.392 1.00 88.31 83 LEU A C 1
ATOM 650 O O . LEU A 1 83 ? 3.966 5.780 10.149 1.00 88.31 83 LEU A O 1
ATOM 654 N N . LEU A 1 84 ? 2.716 7.572 9.602 1.00 89.81 84 LEU A N 1
ATOM 655 C CA . LEU A 1 84 ? 1.820 7.476 10.756 1.00 89.81 84 LEU A CA 1
ATOM 656 C C . LEU A 1 84 ? 1.061 6.147 10.776 1.00 89.81 84 LEU A C 1
ATOM 658 O O . LEU A 1 84 ? 1.069 5.465 11.797 1.00 89.81 84 LEU A O 1
ATOM 662 N N . LEU A 1 85 ? 0.475 5.735 9.648 1.00 89.12 85 LEU A N 1
ATOM 663 C CA . LEU A 1 85 ? -0.219 4.451 9.539 1.00 89.12 85 LEU A CA 1
ATOM 664 C C . LEU A 1 85 ? 0.715 3.276 9.804 1.00 89.12 85 LEU A C 1
ATOM 666 O O . LEU A 1 85 ? 0.324 2.352 10.502 1.00 89.12 85 LEU A O 1
ATOM 670 N N . SER A 1 86 ? 1.950 3.307 9.305 1.00 86.94 86 SER A N 1
ATOM 671 C CA . SER A 1 86 ? 2.914 2.227 9.547 1.00 86.94 86 SER A CA 1
ATOM 672 C C . SER A 1 86 ? 3.250 2.090 11.035 1.00 86.94 86 SER A C 1
ATOM 674 O O . SER A 1 86 ? 3.292 0.976 11.558 1.00 86.94 86 SER A O 1
ATOM 676 N N . ILE A 1 87 ? 3.430 3.214 11.737 1.00 88.31 87 ILE A N 1
ATOM 677 C CA . ILE A 1 87 ? 3.672 3.235 13.186 1.00 88.31 87 ILE A CA 1
ATOM 678 C C . ILE A 1 87 ? 2.429 2.774 13.952 1.00 88.31 87 ILE A C 1
ATOM 680 O O . ILE A 1 87 ? 2.544 1.973 14.876 1.00 88.31 87 ILE A O 1
ATOM 684 N N . ASP A 1 88 ? 1.244 3.256 13.584 1.00 88.88 88 ASP A N 1
ATOM 685 C CA . ASP A 1 88 ? -0.008 2.912 14.261 1.00 88.88 88 ASP A CA 1
ATOM 686 C C . ASP A 1 88 ? -0.392 1.439 14.047 1.00 88.88 88 ASP A C 1
ATOM 688 O O . ASP A 1 88 ? -0.838 0.782 14.984 1.00 88.88 88 ASP A O 1
ATOM 692 N N . ILE A 1 89 ? -0.139 0.885 12.856 1.00 87.00 89 ILE A N 1
ATOM 693 C CA . ILE A 1 89 ? -0.270 -0.551 12.571 1.00 87.00 89 ILE A CA 1
ATOM 694 C C . ILE A 1 89 ? 0.746 -1.347 13.402 1.00 87.00 89 ILE A C 1
ATOM 696 O O . ILE A 1 89 ? 0.399 -2.355 14.013 1.00 87.00 89 ILE A O 1
ATOM 700 N N . ALA A 1 90 ? 2.006 -0.905 13.485 1.00 85.38 90 ALA A N 1
ATOM 701 C CA . ALA A 1 90 ? 2.994 -1.571 14.335 1.00 85.38 90 ALA A CA 1
ATOM 702 C C . ALA A 1 90 ? 2.570 -1.554 15.815 1.00 85.38 90 ALA A C 1
ATOM 704 O O . ALA A 1 90 ? 2.658 -2.577 16.497 1.00 85.38 90 ALA A O 1
ATOM 705 N N . LYS A 1 91 ? 2.040 -0.426 16.300 1.00 83.62 91 LYS A N 1
ATOM 706 C CA . LYS A 1 91 ? 1.476 -0.296 17.650 1.00 83.62 91 LYS A CA 1
ATOM 707 C C . LYS A 1 91 ? 0.268 -1.205 17.866 1.00 83.62 91 LYS A C 1
ATOM 709 O O . LYS A 1 91 ? 0.204 -1.845 18.912 1.00 83.62 91 LYS A O 1
ATOM 714 N N . SER A 1 92 ? -0.645 -1.329 16.899 1.00 81.12 92 SER A N 1
ATOM 715 C CA . SER A 1 92 ? -1.812 -2.214 17.032 1.00 81.12 92 SER A CA 1
ATOM 716 C C . SER A 1 92 ? -1.434 -3.699 17.077 1.00 81.12 92 SER A C 1
ATOM 718 O O . SER A 1 92 ? -2.137 -4.492 17.698 1.00 81.12 92 SER A O 1
ATOM 720 N N . PHE A 1 93 ? -0.269 -4.074 16.540 1.00 81.25 93 PHE A N 1
ATOM 721 C CA . PHE A 1 93 ? 0.319 -5.407 16.713 1.00 81.25 93 PHE A CA 1
ATOM 722 C C . PHE A 1 93 ? 1.206 -5.565 17.962 1.00 81.25 93 PHE A C 1
ATOM 724 O O . PHE A 1 93 ? 1.886 -6.587 18.090 1.00 81.25 93 PHE A O 1
ATOM 731 N N . GLY A 1 94 ? 1.240 -4.579 18.867 1.00 79.12 94 GLY A N 1
ATOM 732 C CA . GLY A 1 94 ? 2.091 -4.596 20.065 1.00 79.12 94 GLY A CA 1
ATOM 733 C C . GLY A 1 94 ? 3.592 -4.537 19.754 1.00 79.12 94 GLY A C 1
ATOM 734 O O . GLY A 1 94 ? 4.411 -4.980 20.551 1.00 79.12 94 GLY A O 1
ATOM 735 N N . LYS A 1 95 ? 3.955 -4.040 18.566 1.00 72.81 95 LYS A N 1
ATOM 736 C CA . LYS A 1 95 ? 5.325 -3.949 18.035 1.00 72.81 95 LYS A CA 1
ATOM 737 C C . LYS A 1 95 ? 5.854 -2.506 18.008 1.00 72.81 95 LYS A C 1
ATOM 739 O O . LYS A 1 95 ? 6.839 -2.235 17.328 1.00 72.81 95 LYS A O 1
ATOM 744 N N . GLY A 1 96 ? 5.207 -1.583 18.721 1.00 62.34 96 GLY A N 1
ATOM 745 C CA . GLY A 1 96 ? 5.731 -0.237 18.957 1.00 62.34 96 GLY A CA 1
ATOM 746 C C . GLY A 1 96 ? 6.619 -0.233 20.198 1.00 62.34 96 GLY A C 1
ATOM 747 O O . GLY A 1 96 ? 6.180 -0.728 21.233 1.00 62.34 96 GLY A O 1
ATOM 748 N N . ALA A 1 97 ? 7.848 0.273 20.062 1.00 51.19 97 ALA A N 1
ATOM 749 C CA . ALA A 1 97 ? 8.713 0.597 21.197 1.00 51.19 97 ALA A CA 1
ATOM 750 C C . ALA A 1 97 ? 8.045 1.603 22.147 1.00 51.19 97 ALA A C 1
ATOM 752 O O . ALA A 1 97 ? 7.249 2.438 21.648 1.00 51.19 97 ALA A O 1
#

Secondary structure (DSSP, 8-state):
-HHHHHHHHHHHHHHHHHHHHHHHHHHHHHHHHHHHHHHHTTS-GGGGTSHHHHHHHHHHHTT--TTHHHHTTSHHHHHHHHHHHHHHHHHHTT---

pLDDT: mean 86.46, std 6.66, range [51.19, 95.12]

Foldseek 3Di:
DVVVVVVVVVVVVVVVVVVVVVVVVVVVVVLVVQLVLQVVLVHHSVLCVDVLSVQQSLCVLLVHHSCCSVLCVPPVSVVVSVVSSVQSNCVSVVNHD